Protein AF-A0A3D2QF83-F1 (afdb_monomer)

Foldseek 3Di:
DVVVVVVVLLVVLLVLLLVVQLVVLCVVPNPPDPSSVVCSVPVSVVRSVVLVVVLVVCVVCSSVSSCVSVVVVVVVVVCCVPVVVPPPDVPPDPVPPPVPCPPVNVVVVVVVVVVVVVVVVVCVVVVVD

Mean predicted aligned error: 13.77 Å

Solvent-accessible surface area (backbone atoms only — not comparable to full-atom values): 7248 Å² total; per-residue (Å²): 112,66,72,56,52,51,52,53,49,49,55,52,33,42,52,30,42,34,50,53,47,46,52,52,41,29,72,75,56,36,79,90,33,72,66,28,54,55,49,44,68,54,48,31,60,52,54,31,51,53,50,54,50,50,24,61,74,43,53,95,46,15,67,66,59,45,41,49,46,48,50,51,50,51,50,51,52,48,45,50,58,66,74,49,79,62,68,75,59,100,56,72,53,92,82,61,66,69,70,76,75,44,76,66,56,53,52,55,50,55,55,50,52,52,50,51,52,53,51,51,53,48,49,56,62,62,73,74,112

Sequence (129 aa):
MEAFLYLLFMVFVSFAVGTIVWVMVSKAFGRGTTNARIFNFVLIPICVLAMDFLIILSGRWGYLVGAVPLFLIAGYCLYYRFGHSGAYFDAPDPGDFKRAESKKSRRIREAREKRHQQHEYRKETEGQK

Secondary structure (DSSP, 8-state):
-HHHHHHHHHHHHHHHHHHHHHHHHHHHH-TT-HHHHHHHHHHHHHHHHHHHHHHHHTGGGHHHHHHHHHHHHHHHHHHHHHHSTT---S---TT-------HHHHHHHHHHHHHHHHHHHHHHHHTT-

pLDDT: mean 82.43, std 14.45, range [49.16, 97.19]

Structure (mmCIF, N/CA/C/O backbone):
data_AF-A0A3D2QF83-F1
#
_entry.id   AF-A0A3D2QF83-F1
#
loop_
_atom_site.group_PDB
_atom_site.id
_atom_site.type_symbol
_atom_site.label_atom_id
_atom_site.label_alt_id
_atom_site.label_comp_id
_atom_site.label_asym_id
_atom_site.label_entity_id
_atom_site.label_seq_id
_atom_site.pdbx_PDB_ins_code
_atom_site.Cartn_x
_atom_site.Cartn_y
_atom_site.Cartn_z
_atom_site.occupancy
_atom_site.B_iso_or_equiv
_atom_site.auth_seq_id
_atom_site.auth_comp_id
_atom_site.auth_asym_id
_atom_site.auth_atom_id
_atom_site.pdbx_PDB_model_num
ATOM 1 N N . MET A 1 1 ? 3.681 11.857 -26.083 1.00 80.06 1 MET A N 1
ATOM 2 C CA . MET A 1 1 ? 2.521 11.107 -25.543 1.00 80.06 1 MET A CA 1
ATOM 3 C C . MET A 1 1 ? 2.953 9.963 -24.629 1.00 80.06 1 MET A C 1
ATOM 5 O O . MET A 1 1 ? 2.376 9.826 -23.563 1.00 80.06 1 MET A O 1
ATOM 9 N N . GLU A 1 2 ? 3.987 9.194 -24.979 1.00 84.50 2 GLU A N 1
ATOM 10 C CA . GLU A 1 2 ? 4.451 8.038 -24.188 1.00 84.50 2 GLU A CA 1
ATOM 11 C C . GLU A 1 2 ? 4.871 8.371 -22.744 1.00 84.50 2 GLU A C 1
ATOM 13 O O . GLU A 1 2 ? 4.385 7.743 -21.810 1.00 84.50 2 GLU A O 1
ATOM 18 N N . ALA A 1 3 ? 5.667 9.425 -22.530 1.00 87.06 3 ALA A N 1
ATOM 19 C CA . ALA A 1 3 ? 6.063 9.851 -21.180 1.00 87.06 3 ALA A CA 1
ATOM 20 C C . ALA A 1 3 ? 4.867 10.244 -20.288 1.00 87.06 3 ALA A C 1
ATOM 22 O O . ALA A 1 3 ? 4.874 9.994 -19.085 1.00 87.06 3 ALA A O 1
ATOM 23 N N . PHE A 1 4 ? 3.817 10.821 -20.882 1.00 92.88 4 PHE A N 1
ATOM 24 C CA . PHE A 1 4 ? 2.587 11.156 -20.166 1.00 92.88 4 PHE A CA 1
ATOM 25 C C . PHE A 1 4 ? 1.831 9.895 -19.731 1.00 92.88 4 PHE A C 1
ATOM 27 O O . PHE A 1 4 ? 1.409 9.809 -18.582 1.00 92.88 4 PHE A O 1
ATOM 34 N N . LEU A 1 5 ? 1.703 8.900 -20.616 1.00 91.81 5 LEU A N 1
ATOM 35 C CA . LEU A 1 5 ? 1.063 7.622 -20.286 1.00 91.81 5 LEU A CA 1
ATOM 36 C C . LEU A 1 5 ? 1.851 6.843 -19.231 1.00 91.81 5 LEU A C 1
ATOM 38 O O . LEU A 1 5 ? 1.243 6.246 -18.351 1.00 91.81 5 LEU A O 1
ATOM 42 N N . TYR A 1 6 ? 3.183 6.889 -19.281 1.00 90.81 6 TYR A N 1
ATOM 43 C CA . TYR A 1 6 ? 4.033 6.278 -18.262 1.00 90.81 6 TYR A CA 1
ATOM 44 C C . TYR A 1 6 ? 3.849 6.937 -16.891 1.00 90.81 6 TYR A C 1
ATOM 46 O O . TYR A 1 6 ? 3.693 6.248 -15.886 1.00 90.81 6 TYR A O 1
ATOM 54 N N . LEU A 1 7 ? 3.801 8.271 -16.846 1.00 91.62 7 LEU A N 1
ATOM 55 C CA . LEU A 1 7 ? 3.546 9.006 -15.609 1.00 91.62 7 LEU A CA 1
ATOM 56 C C . LEU A 1 7 ? 2.140 8.721 -15.069 1.00 91.62 7 LEU A C 1
ATOM 58 O O . LEU A 1 7 ? 1.980 8.458 -13.880 1.00 91.62 7 LEU A O 1
ATOM 62 N N . LEU A 1 8 ? 1.130 8.714 -15.941 1.00 94.19 8 LEU A N 1
ATOM 63 C CA . LEU A 1 8 ? -0.240 8.363 -15.577 1.00 94.19 8 LEU A CA 1
ATOM 64 C C . LEU A 1 8 ? -0.319 6.938 -15.017 1.00 94.19 8 LEU A C 1
ATOM 66 O O . LEU A 1 8 ? -0.940 6.714 -13.980 1.00 94.19 8 LEU A O 1
ATOM 70 N N . PHE A 1 9 ? 0.338 5.986 -15.681 1.00 94.25 9 PHE A N 1
ATOM 71 C CA . PHE A 1 9 ? 0.444 4.607 -15.224 1.00 94.25 9 PHE A CA 1
ATOM 72 C C . PHE A 1 9 ? 1.057 4.542 -13.826 1.00 94.25 9 PHE A C 1
ATOM 74 O O . PHE A 1 9 ? 0.443 3.965 -12.934 1.00 94.25 9 PHE A O 1
ATOM 81 N N . MET A 1 10 ? 2.196 5.202 -13.605 1.00 94.38 10 MET A N 1
ATOM 82 C CA . MET A 1 10 ? 2.846 5.247 -12.295 1.00 94.38 10 MET A CA 1
ATOM 83 C C . MET A 1 10 ? 1.933 5.799 -11.203 1.00 94.38 10 MET A C 1
ATOM 85 O O . MET A 1 10 ? 1.823 5.184 -10.150 1.00 94.38 10 MET A O 1
ATOM 89 N N . VAL A 1 11 ? 1.188 6.878 -11.467 1.00 95.00 11 VAL A N 1
ATOM 90 C CA . VAL A 1 11 ? 0.218 7.423 -10.500 1.00 95.00 11 VAL A CA 1
ATOM 91 C C . VAL A 1 11 ? -0.833 6.379 -10.107 1.00 95.00 11 VAL A C 1
ATOM 93 O O . VAL A 1 11 ? -1.135 6.222 -8.921 1.00 95.00 11 VAL A O 1
ATOM 96 N N . PHE A 1 12 ? -1.368 5.627 -11.075 1.00 95.69 12 PHE A N 1
ATOM 97 C CA . PHE A 1 12 ? -2.308 4.543 -10.787 1.00 95.69 12 PHE A CA 1
ATOM 98 C C . PHE A 1 12 ? -1.662 3.408 -9.988 1.00 95.69 12 PHE A C 1
ATOM 100 O O . PHE A 1 12 ? -2.282 2.902 -9.051 1.00 95.69 12 PHE A O 1
ATOM 107 N N . VAL A 1 13 ? -0.426 3.025 -10.314 1.00 96.12 13 VAL A N 1
ATOM 108 C CA . VAL A 1 13 ? 0.318 2.003 -9.5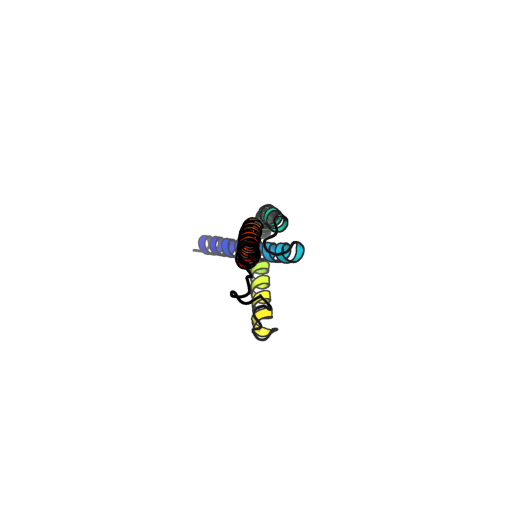66 1.00 96.12 13 VAL A CA 1
ATOM 109 C C . VAL A 1 13 ? 0.548 2.446 -8.120 1.00 96.12 13 VAL A C 1
ATOM 111 O O . VAL A 1 13 ? 0.231 1.686 -7.205 1.00 96.12 13 VAL A O 1
ATOM 114 N N . SER A 1 14 ? 1.030 3.668 -7.883 1.00 95.56 14 SER A N 1
ATOM 115 C CA . SER A 1 14 ? 1.278 4.185 -6.532 1.00 95.56 14 SER A CA 1
ATOM 116 C C . SER A 1 14 ? -0.010 4.226 -5.705 1.00 95.56 14 SER A C 1
ATOM 118 O O . SER A 1 14 ? -0.025 3.798 -4.548 1.00 95.56 14 SER A O 1
ATOM 120 N N . PHE A 1 15 ? -1.120 4.667 -6.308 1.00 95.31 15 PHE A N 1
ATOM 121 C CA . PHE A 1 15 ? -2.436 4.630 -5.668 1.00 95.31 15 PHE A CA 1
ATOM 122 C C . PHE A 1 15 ? -2.859 3.197 -5.313 1.00 95.31 15 PHE A C 1
ATOM 124 O O . PHE A 1 15 ? -3.373 2.945 -4.216 1.00 95.31 15 PHE A O 1
ATOM 131 N N . ALA A 1 16 ? -2.609 2.242 -6.210 1.00 96.12 16 ALA A N 1
ATOM 132 C CA . ALA A 1 16 ? -2.951 0.847 -5.990 1.00 96.12 16 ALA A CA 1
ATOM 133 C C . ALA A 1 16 ? -2.141 0.226 -4.844 1.00 96.12 16 ALA A C 1
ATOM 135 O O . ALA A 1 16 ? -2.707 -0.340 -3.907 1.00 96.12 16 ALA A O 1
ATOM 136 N N . VAL A 1 17 ? -0.820 0.396 -4.854 1.00 97.19 17 VAL A N 1
ATOM 137 C CA . VAL A 1 17 ? 0.057 -0.086 -3.779 1.00 97.19 17 VAL A CA 1
ATOM 138 C C . VAL A 1 17 ? -0.354 0.518 -2.436 1.00 97.19 17 VAL A C 1
ATOM 140 O O . VAL A 1 17 ? -0.531 -0.218 -1.465 1.00 97.19 17 VAL A O 1
ATOM 143 N N . GLY A 1 18 ? -0.600 1.831 -2.385 1.00 95.69 18 GLY A N 1
ATOM 144 C CA . GLY A 1 18 ? -1.060 2.498 -1.167 1.00 95.69 18 GLY A CA 1
ATOM 145 C C . GLY A 1 18 ? -2.383 1.935 -0.641 1.00 95.69 18 GLY A C 1
ATOM 146 O O . GLY A 1 18 ? -2.519 1.694 0.559 1.00 95.69 18 GLY A O 1
ATOM 147 N N . THR A 1 19 ? -3.332 1.642 -1.533 1.00 94.12 19 THR A N 1
ATOM 148 C CA . THR A 1 19 ? -4.619 1.031 -1.167 1.00 94.12 19 THR A CA 1
ATOM 149 C C . THR A 1 19 ? -4.440 -0.382 -0.612 1.00 94.12 19 THR A C 1
ATOM 151 O O . THR A 1 19 ? -5.037 -0.714 0.413 1.00 94.12 19 THR A O 1
ATOM 154 N N . ILE A 1 20 ? -3.596 -1.211 -1.235 1.00 94.75 20 ILE A N 1
ATOM 155 C CA . ILE A 1 20 ? -3.310 -2.579 -0.772 1.00 94.75 20 ILE A CA 1
ATOM 156 C C . ILE A 1 20 ? -2.702 -2.553 0.632 1.00 94.75 20 ILE A C 1
ATOM 158 O O . ILE A 1 20 ? -3.200 -3.237 1.529 1.00 94.75 20 ILE A O 1
ATOM 162 N N . VAL A 1 21 ? -1.671 -1.730 0.846 1.00 95.38 21 VAL A N 1
ATOM 163 C CA . VAL A 1 21 ? -1.018 -1.578 2.155 1.00 95.38 21 VAL A CA 1
ATOM 164 C C . VAL A 1 21 ? -2.022 -1.092 3.193 1.00 95.38 21 VAL A C 1
ATOM 166 O O . VAL A 1 21 ? -2.119 -1.676 4.272 1.00 95.38 21 VAL A O 1
ATOM 169 N N . TRP A 1 22 ? -2.835 -0.090 2.855 1.00 92.75 22 TRP A N 1
ATOM 170 C CA . TRP A 1 22 ? -3.865 0.416 3.754 1.00 92.75 22 TRP A CA 1
ATOM 171 C C . TRP A 1 22 ? -4.877 -0.660 4.154 1.00 92.75 22 TRP A C 1
ATOM 173 O O . TRP A 1 22 ? -5.218 -0.768 5.337 1.00 92.75 22 TRP A O 1
ATOM 183 N N . VAL A 1 23 ? -5.343 -1.484 3.208 1.00 90.94 23 VAL A N 1
ATOM 184 C CA . VAL A 1 23 ? -6.243 -2.610 3.498 1.00 90.94 23 VAL A CA 1
ATOM 185 C C . VAL A 1 23 ? -5.554 -3.628 4.406 1.00 90.94 23 VAL A C 1
ATOM 187 O O . VAL A 1 23 ? -6.153 -4.042 5.398 1.00 90.94 23 VAL A O 1
ATOM 190 N N . MET A 1 24 ? -4.304 -4.003 4.124 1.00 90.69 24 MET A N 1
ATOM 191 C CA . MET A 1 24 ? -3.544 -4.956 4.942 1.00 90.69 24 MET A CA 1
ATOM 192 C C . MET A 1 24 ? -3.351 -4.456 6.378 1.00 90.69 24 MET A C 1
ATOM 194 O O . MET A 1 24 ? -3.701 -5.158 7.327 1.00 90.69 24 MET A O 1
ATOM 198 N N . VAL A 1 25 ? -2.881 -3.218 6.549 1.00 92.38 25 VAL A N 1
ATOM 199 C CA . VAL A 1 25 ? -2.699 -2.588 7.866 1.00 92.38 25 VAL A CA 1
ATOM 200 C C . VAL A 1 25 ? -4.036 -2.474 8.600 1.00 92.38 25 VAL A C 1
ATOM 202 O O . VAL A 1 25 ? -4.113 -2.768 9.792 1.00 92.38 25 VAL A O 1
ATOM 205 N N . SER A 1 26 ? -5.110 -2.113 7.893 1.00 88.25 26 SER A N 1
ATOM 206 C CA . SER A 1 26 ? -6.456 -2.024 8.472 1.00 88.25 26 SER A CA 1
ATOM 207 C C . SER A 1 26 ? -6.990 -3.376 8.947 1.00 88.25 26 SER A C 1
ATOM 209 O O . SER A 1 26 ? -7.700 -3.418 9.950 1.00 88.25 26 SER A O 1
ATOM 211 N N . LYS A 1 27 ? -6.663 -4.477 8.255 1.00 86.38 27 LYS A N 1
ATOM 212 C CA . LYS A 1 27 ? -7.034 -5.836 8.683 1.00 86.38 27 LYS A CA 1
ATOM 213 C C . LYS A 1 27 ? -6.206 -6.311 9.879 1.00 86.38 27 LYS A C 1
ATOM 215 O O . LYS A 1 27 ? -6.749 -7.014 10.719 1.00 86.38 27 LYS A O 1
ATOM 220 N N . ALA A 1 28 ? -4.938 -5.910 9.976 1.00 86.81 28 ALA A N 1
ATOM 221 C CA . ALA A 1 28 ? -4.049 -6.318 11.065 1.00 86.81 28 ALA A CA 1
ATOM 222 C C . ALA A 1 28 ? -4.276 -5.537 12.374 1.00 86.81 28 ALA A C 1
ATOM 224 O O . ALA A 1 28 ? -4.316 -6.131 13.446 1.00 86.81 28 ALA A O 1
ATOM 225 N N . PHE A 1 29 ? -4.436 -4.211 12.303 1.00 87.25 29 PHE A N 1
ATOM 226 C CA . PHE A 1 29 ? -4.489 -3.327 13.481 1.00 87.25 29 PHE A CA 1
ATOM 227 C C . PHE A 1 29 ? -5.875 -2.719 13.755 1.00 87.25 29 PHE A C 1
ATOM 229 O O . PHE A 1 29 ? -6.029 -1.951 14.707 1.00 87.25 29 PHE A O 1
ATOM 236 N N . GLY A 1 30 ? -6.876 -3.029 12.928 1.00 77.25 30 GLY A N 1
ATOM 237 C CA . GLY A 1 30 ? -8.219 -2.454 13.004 1.00 77.25 30 GLY A CA 1
ATOM 238 C C . GLY A 1 30 ? -8.326 -1.073 12.348 1.00 77.25 30 GLY A C 1
ATOM 239 O O . GLY A 1 30 ? -7.397 -0.261 12.361 1.00 77.25 30 GLY A O 1
ATOM 240 N N . ARG A 1 31 ? -9.492 -0.780 11.761 1.00 78.94 31 ARG A N 1
ATOM 241 C CA . ARG A 1 31 ? -9.751 0.505 11.095 1.00 78.94 31 ARG A CA 1
ATOM 242 C C . ARG A 1 31 ? -9.807 1.652 12.105 1.00 78.94 31 ARG A C 1
ATOM 244 O O . ARG A 1 31 ? -10.529 1.586 13.091 1.00 78.94 31 ARG A O 1
ATOM 251 N N . GLY A 1 32 ? -9.071 2.728 11.823 1.00 76.88 32 GLY A N 1
ATOM 252 C CA . GLY A 1 32 ? -9.121 3.970 12.602 1.00 76.88 32 GLY A CA 1
ATOM 253 C C . GLY A 1 32 ? -8.325 3.966 13.912 1.00 76.88 32 GLY A C 1
ATOM 254 O O . GLY A 1 32 ? -8.364 4.963 14.632 1.00 76.88 32 GLY A O 1
ATOM 255 N N . THR A 1 33 ? -7.581 2.899 14.222 1.00 84.12 33 THR A N 1
ATOM 256 C CA . THR A 1 33 ? -6.713 2.866 15.407 1.00 84.12 33 THR A CA 1
ATOM 257 C C . THR A 1 33 ? -5.479 3.756 15.223 1.00 84.12 33 THR A C 1
ATOM 259 O O . THR A 1 33 ? -4.995 3.968 14.106 1.00 84.12 33 THR A O 1
ATOM 262 N N . THR A 1 34 ? -4.942 4.286 16.327 1.00 86.31 34 THR A N 1
ATOM 263 C CA . THR A 1 34 ? -3.718 5.109 16.311 1.00 86.31 34 THR A CA 1
ATOM 264 C C . THR A 1 34 ? -2.546 4.349 15.690 1.00 86.31 34 THR A C 1
ATOM 266 O O . THR A 1 34 ? -1.816 4.909 14.875 1.00 86.31 34 THR A O 1
ATOM 269 N N . ASN A 1 35 ? -2.425 3.053 15.992 1.00 86.56 35 ASN A N 1
ATOM 270 C CA . ASN A 1 35 ? -1.383 2.192 15.438 1.00 86.56 35 ASN A CA 1
ATOM 271 C C . ASN A 1 35 ? -1.527 2.062 13.918 1.00 86.56 35 ASN A C 1
ATOM 273 O O . ASN A 1 35 ? -0.557 2.296 13.204 1.00 86.56 35 ASN A O 1
ATOM 277 N N . ALA A 1 36 ? -2.734 1.790 13.404 1.00 88.31 36 ALA A N 1
ATOM 278 C CA . ALA A 1 36 ? -2.966 1.720 11.961 1.00 88.31 36 ALA A CA 1
ATOM 279 C C . ALA A 1 36 ? -2.603 3.034 11.252 1.00 88.31 36 ALA A C 1
ATOM 281 O O . ALA A 1 36 ? -2.074 3.008 10.144 1.00 88.31 36 ALA A O 1
ATOM 282 N N . ARG A 1 37 ? -2.842 4.194 11.878 1.00 88.75 37 ARG A N 1
ATOM 283 C CA . ARG A 1 37 ? -2.453 5.495 11.312 1.00 88.75 37 ARG A CA 1
ATOM 284 C C . ARG A 1 37 ? -0.933 5.658 11.234 1.00 88.75 37 ARG A C 1
ATOM 286 O O . ARG A 1 37 ? -0.439 6.078 10.193 1.00 88.75 37 ARG A O 1
ATOM 293 N N . ILE A 1 38 ? -0.211 5.303 12.298 1.00 91.69 38 ILE A N 1
ATOM 294 C CA . ILE A 1 38 ? 1.258 5.385 12.343 1.00 91.69 38 ILE A CA 1
ATOM 295 C C . ILE A 1 38 ? 1.875 4.428 11.320 1.00 91.69 38 ILE A C 1
ATOM 297 O O . ILE A 1 38 ? 2.715 4.838 10.524 1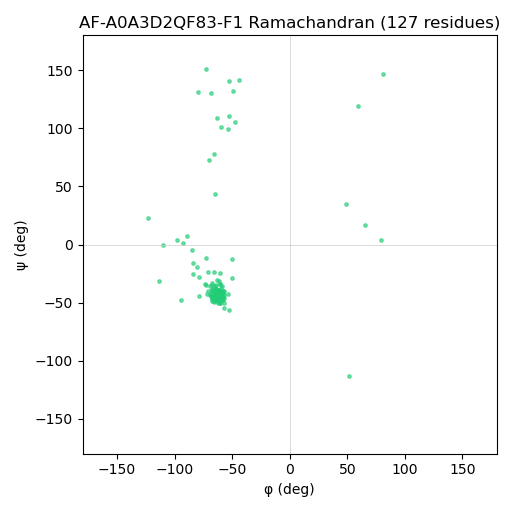.00 91.69 38 ILE A O 1
ATOM 301 N N . PHE A 1 39 ? 1.418 3.175 11.288 1.00 91.50 39 PHE A N 1
ATOM 302 C CA . PHE A 1 39 ? 1.914 2.193 10.330 1.00 91.50 39 PHE A CA 1
ATOM 303 C C . PHE A 1 39 ? 1.627 2.615 8.891 1.00 91.50 39 PHE A C 1
ATOM 305 O O . PHE A 1 39 ? 2.535 2.582 8.075 1.00 91.50 39 PHE A O 1
AT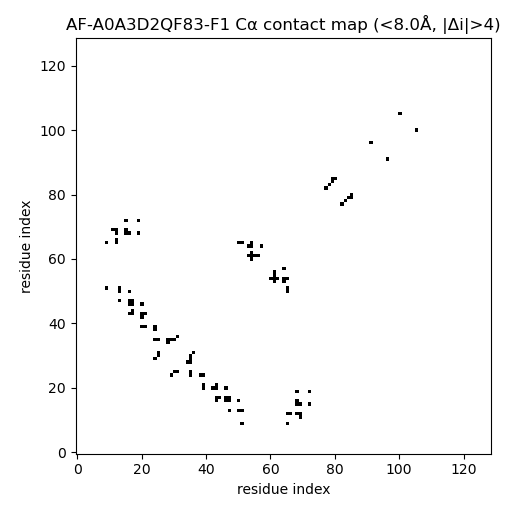OM 312 N N . ASN A 1 40 ? 0.420 3.090 8.575 1.00 92.06 40 ASN A N 1
ATOM 313 C CA . ASN A 1 40 ? 0.117 3.578 7.228 1.00 92.06 40 ASN A CA 1
ATOM 314 C C . ASN A 1 40 ? 0.993 4.767 6.820 1.00 92.06 40 ASN A C 1
ATOM 316 O O . ASN A 1 40 ? 1.448 4.817 5.682 1.00 92.06 40 ASN A O 1
ATOM 320 N N . PHE A 1 41 ? 1.267 5.695 7.739 1.00 92.50 41 PHE A N 1
ATOM 321 C CA . PHE A 1 41 ? 2.119 6.849 7.459 1.00 92.50 41 PHE A CA 1
ATOM 322 C C . PHE A 1 41 ? 3.545 6.449 7.052 1.00 92.50 41 PHE A C 1
ATOM 324 O O . PHE A 1 41 ? 4.144 7.113 6.214 1.00 92.50 41 PHE A O 1
ATOM 331 N N . VAL A 1 42 ? 4.072 5.354 7.609 1.00 94.69 42 VAL A N 1
ATOM 332 C CA . VAL A 1 42 ? 5.439 4.885 7.337 1.00 94.69 42 VAL A CA 1
ATOM 333 C C . VAL A 1 42 ? 5.484 3.838 6.219 1.00 94.69 42 VAL A C 1
ATOM 335 O O . VAL A 1 42 ? 6.293 3.951 5.304 1.00 94.69 42 VAL A O 1
ATOM 338 N N . LEU A 1 43 ? 4.618 2.823 6.251 1.00 94.75 43 LEU A N 1
ATOM 339 C CA . LEU A 1 43 ? 4.651 1.711 5.295 1.00 94.75 43 LEU A CA 1
ATOM 340 C C . LEU A 1 43 ? 4.218 2.116 3.891 1.00 94.75 43 LEU A C 1
ATOM 342 O O . LEU A 1 43 ? 4.827 1.652 2.935 1.00 94.75 43 LEU A O 1
ATOM 346 N N . ILE A 1 44 ? 3.191 2.960 3.747 1.00 95.25 44 ILE A N 1
ATOM 347 C CA . ILE A 1 44 ? 2.702 3.359 2.420 1.00 95.25 44 ILE A CA 1
ATOM 348 C C . ILE A 1 44 ? 3.823 3.993 1.582 1.00 95.25 44 ILE A C 1
ATOM 350 O O . ILE A 1 44 ? 4.075 3.473 0.495 1.00 95.25 44 ILE A O 1
ATOM 354 N N . PRO A 1 45 ? 4.540 5.042 2.040 1.00 95.94 45 PRO A N 1
ATOM 355 C CA . PRO A 1 45 ? 5.598 5.634 1.227 1.00 95.94 45 PRO A CA 1
ATOM 356 C C . PRO A 1 45 ? 6.747 4.655 0.960 1.00 95.94 45 PRO A C 1
ATOM 358 O O . PRO A 1 45 ? 7.248 4.618 -0.159 1.00 95.94 45 PRO A O 1
ATOM 361 N N . ILE A 1 46 ? 7.128 3.816 1.932 1.00 97.19 46 ILE A N 1
ATOM 362 C CA . ILE A 1 46 ? 8.191 2.814 1.739 1.00 97.19 46 ILE A CA 1
ATOM 363 C C . ILE A 1 46 ? 7.805 1.806 0.650 1.00 97.19 46 ILE A C 1
ATOM 365 O O . ILE A 1 46 ? 8.596 1.542 -0.253 1.00 97.19 46 ILE A O 1
ATOM 369 N N . CYS A 1 47 ? 6.593 1.252 0.709 1.00 97.06 47 CYS A N 1
ATOM 370 C CA . CYS A 1 47 ? 6.123 0.266 -0.260 1.00 97.06 47 CYS A CA 1
ATOM 371 C C . CYS A 1 47 ? 5.925 0.866 -1.656 1.00 97.06 47 CYS A C 1
ATOM 373 O O . CYS A 1 47 ? 6.246 0.204 -2.641 1.00 97.06 47 CYS A O 1
ATOM 375 N N . VAL A 1 48 ? 5.424 2.102 -1.749 1.00 96.56 48 VAL A N 1
ATOM 376 C CA . VAL A 1 48 ? 5.282 2.813 -3.029 1.00 96.56 48 VAL A CA 1
ATOM 377 C C . VAL A 1 48 ? 6.653 3.031 -3.662 1.00 96.56 48 VAL A C 1
ATOM 379 O O . VAL A 1 48 ? 6.861 2.606 -4.792 1.00 96.56 48 VAL A O 1
ATOM 382 N N . LEU A 1 49 ? 7.618 3.573 -2.912 1.00 96.06 49 LEU A N 1
ATOM 383 C CA . LEU A 1 49 ? 8.977 3.773 -3.418 1.00 96.06 49 LEU A CA 1
ATOM 384 C C . LEU A 1 49 ? 9.617 2.453 -3.855 1.00 96.06 49 LEU A C 1
ATOM 386 O O . LEU A 1 49 ? 10.190 2.384 -4.937 1.00 96.06 49 LEU A O 1
ATOM 390 N N . ALA A 1 50 ? 9.498 1.394 -3.051 1.00 96.00 50 ALA A N 1
ATOM 391 C CA . ALA A 1 50 ? 10.033 0.081 -3.403 1.00 96.00 50 ALA A CA 1
ATOM 392 C C . ALA A 1 50 ? 9.444 -0.452 -4.721 1.00 96.00 50 ALA A C 1
ATOM 394 O O . ALA A 1 50 ? 10.181 -1.003 -5.539 1.00 96.00 50 ALA A O 1
ATOM 395 N N . MET A 1 51 ? 8.141 -0.259 -4.947 1.00 96.31 51 MET A N 1
ATOM 396 C CA . MET A 1 51 ? 7.489 -0.647 -6.197 1.00 96.31 51 MET A CA 1
ATOM 397 C C . MET A 1 51 ? 7.971 0.200 -7.377 1.00 96.31 51 MET A C 1
ATOM 399 O O . MET A 1 51 ? 8.300 -0.349 -8.427 1.00 96.31 51 MET A O 1
ATOM 403 N N . ASP A 1 52 ? 8.055 1.518 -7.207 1.00 94.06 52 ASP A N 1
ATOM 404 C CA . ASP A 1 52 ? 8.499 2.432 -8.259 1.00 94.06 52 ASP A CA 1
ATOM 405 C C . ASP A 1 52 ? 9.942 2.112 -8.683 1.00 94.06 52 ASP A C 1
ATOM 407 O O . ASP A 1 52 ? 10.231 1.986 -9.876 1.00 94.06 52 ASP A O 1
ATOM 411 N N . PHE A 1 53 ? 10.834 1.873 -7.713 1.00 95.50 53 PHE A N 1
ATOM 412 C CA . PHE A 1 53 ? 12.189 1.387 -7.979 1.00 95.50 53 PHE A CA 1
ATOM 413 C C . PHE A 1 53 ? 12.164 0.056 -8.731 1.00 95.50 53 PHE A C 1
ATOM 415 O O . PHE A 1 53 ? 12.846 -0.076 -9.745 1.00 95.50 53 PHE A O 1
ATOM 422 N N . LEU A 1 54 ? 11.360 -0.916 -8.292 1.00 95.69 54 LEU A N 1
ATOM 423 C CA . LEU A 1 54 ? 11.261 -2.217 -8.955 1.00 95.69 54 LEU A CA 1
ATOM 424 C C . LEU A 1 54 ? 10.829 -2.084 -10.423 1.00 95.69 54 LEU A C 1
ATOM 426 O O . LEU A 1 54 ? 11.386 -2.758 -11.291 1.00 95.69 54 LEU A O 1
ATOM 430 N N . ILE A 1 55 ? 9.877 -1.201 -10.724 1.00 94.38 55 ILE A N 1
ATOM 431 C CA . ILE A 1 55 ? 9.408 -0.953 -12.092 1.00 94.38 55 ILE A CA 1
ATOM 432 C C . ILE A 1 55 ? 10.514 -0.330 -12.946 1.00 94.38 55 ILE A C 1
ATOM 434 O O . ILE A 1 55 ? 10.729 -0.778 -14.073 1.00 94.38 55 ILE A O 1
ATOM 438 N N . ILE A 1 56 ? 11.249 0.647 -12.406 1.00 91.88 56 ILE A N 1
ATOM 439 C CA . ILE A 1 56 ? 12.383 1.278 -13.096 1.00 91.88 56 ILE A CA 1
ATOM 440 C C . ILE A 1 56 ? 13.483 0.243 -13.377 1.00 91.88 56 ILE A C 1
ATOM 442 O O . ILE A 1 56 ? 13.962 0.152 -14.508 1.00 91.88 56 ILE A O 1
ATOM 446 N N . LEU A 1 57 ? 13.840 -0.585 -12.387 1.00 94.62 57 LEU A N 1
ATOM 447 C CA . LEU A 1 57 ? 14.836 -1.654 -12.541 1.00 94.62 57 LEU A CA 1
ATOM 448 C C . LEU A 1 57 ? 14.406 -2.718 -13.561 1.00 94.62 57 LEU A C 1
ATOM 450 O O . LEU A 1 57 ? 15.249 -3.313 -14.229 1.00 94.62 57 LEU A O 1
ATOM 454 N N . SER A 1 58 ? 13.102 -2.950 -13.704 1.00 91.56 58 SER A N 1
ATOM 455 C CA . SER A 1 58 ? 12.557 -3.952 -14.626 1.00 91.56 58 SER A CA 1
ATOM 456 C C . SER A 1 58 ? 12.667 -3.545 -16.101 1.00 91.56 58 SER A C 1
ATOM 458 O O . SER A 1 58 ? 12.453 -4.383 -16.985 1.00 91.56 58 SER A O 1
ATOM 460 N N . GLY A 1 59 ? 12.997 -2.280 -16.393 1.00 90.19 59 GLY A N 1
ATOM 461 C CA . GLY A 1 59 ? 13.213 -1.767 -17.744 1.00 90.19 59 GLY A CA 1
ATOM 462 C C . GLY A 1 59 ? 12.048 -2.102 -18.677 1.00 90.19 59 GLY A C 1
ATOM 463 O O . GLY A 1 59 ? 10.921 -1.654 -18.478 1.00 90.19 59 GLY A O 1
ATOM 464 N N . ARG A 1 60 ? 12.298 -2.957 -19.678 1.00 88.88 60 ARG A N 1
ATOM 465 C CA . ARG A 1 60 ? 11.284 -3.372 -20.666 1.00 88.88 60 ARG A CA 1
ATOM 466 C C . ARG A 1 60 ? 10.073 -4.094 -20.056 1.00 88.88 60 ARG A C 1
ATOM 468 O O . ARG A 1 60 ? 8.996 -4.055 -20.642 1.00 88.88 60 ARG A O 1
ATOM 475 N N . TRP A 1 61 ? 10.224 -4.722 -18.891 1.00 91.75 61 TRP A N 1
ATOM 476 C CA . TRP A 1 61 ? 9.136 -5.415 -18.190 1.00 91.75 61 TRP A CA 1
ATOM 477 C C . TRP A 1 61 ? 8.412 -4.534 -17.166 1.00 91.75 61 TRP A C 1
ATOM 479 O O . TRP A 1 61 ? 7.479 -5.005 -16.517 1.00 91.75 61 TRP A O 1
ATOM 489 N N . GLY A 1 62 ? 8.796 -3.260 -17.031 1.00 90.62 62 GLY A N 1
ATOM 490 C CA . GLY A 1 62 ? 8.260 -2.357 -16.013 1.00 90.62 62 GLY A CA 1
ATOM 491 C C . GLY A 1 62 ? 6.733 -2.260 -16.016 1.00 90.62 62 GLY A C 1
ATOM 492 O O . GLY A 1 62 ? 6.115 -2.350 -14.959 1.00 90.62 62 GLY A O 1
ATOM 493 N N . TYR A 1 63 ? 6.103 -2.183 -17.192 1.00 92.31 63 TYR A N 1
ATOM 494 C CA . TYR A 1 63 ? 4.639 -2.155 -17.297 1.00 92.31 63 TYR A CA 1
ATOM 495 C C . TYR A 1 63 ? 3.973 -3.443 -16.803 1.00 92.31 63 TYR A C 1
ATOM 497 O O . TYR A 1 63 ? 2.934 -3.380 -16.152 1.00 92.31 63 TYR A O 1
ATOM 505 N N . LEU A 1 64 ? 4.569 -4.608 -17.076 1.00 93.88 64 LEU A N 1
ATOM 506 C CA . LEU A 1 64 ? 4.042 -5.892 -16.609 1.00 93.88 64 LEU A CA 1
ATOM 507 C C . LEU A 1 64 ? 4.112 -5.971 -15.079 1.00 93.88 64 LEU A C 1
ATOM 509 O O . LEU A 1 64 ? 3.147 -6.361 -14.428 1.00 93.88 64 LEU A O 1
ATOM 513 N N . VAL A 1 65 ? 5.242 -5.544 -14.513 1.00 94.00 65 VAL A N 1
ATOM 514 C CA . VAL A 1 65 ? 5.472 -5.519 -13.065 1.00 94.00 65 VAL A CA 1
ATOM 515 C C . VAL A 1 65 ? 4.530 -4.524 -12.385 1.00 94.00 65 VAL A C 1
ATOM 517 O O . VAL A 1 65 ? 3.836 -4.885 -11.438 1.00 94.00 65 VAL A O 1
ATOM 520 N N . GLY A 1 66 ? 4.420 -3.300 -12.903 1.00 93.19 66 GLY A N 1
ATOM 521 C CA . GLY A 1 66 ? 3.515 -2.281 -12.368 1.00 93.19 66 GLY A CA 1
ATOM 522 C C . GLY A 1 66 ? 2.031 -2.630 -12.513 1.00 93.19 66 GLY A C 1
ATOM 523 O O . GLY A 1 66 ? 1.213 -2.170 -11.721 1.00 93.19 66 GLY A O 1
ATOM 524 N N . ALA A 1 67 ? 1.661 -3.490 -13.465 1.00 94.88 67 ALA A N 1
ATOM 525 C CA . ALA A 1 67 ? 0.280 -3.934 -13.616 1.00 94.88 67 ALA A CA 1
ATOM 526 C C . ALA A 1 67 ? -0.172 -4.877 -12.488 1.00 94.88 67 ALA A C 1
ATOM 528 O O . ALA A 1 67 ? -1.367 -4.953 -12.206 1.00 94.88 67 ALA A O 1
ATOM 529 N N . VAL A 1 68 ? 0.752 -5.564 -11.806 1.00 95.81 68 VAL A N 1
ATOM 530 C CA . VAL A 1 68 ? 0.437 -6.514 -10.723 1.00 95.81 68 VAL A CA 1
ATOM 531 C C . VAL A 1 68 ? -0.458 -5.900 -9.634 1.00 95.81 68 VAL A C 1
ATOM 533 O O . VAL A 1 68 ? -1.543 -6.441 -9.406 1.00 95.81 68 VAL A O 1
ATOM 536 N N . PRO A 1 69 ? -0.103 -4.779 -8.973 1.00 95.56 69 PRO A N 1
ATOM 537 C CA . PRO A 1 69 ? -0.967 -4.176 -7.954 1.00 95.56 69 PRO A CA 1
ATOM 538 C C . PRO A 1 69 ? -2.326 -3.718 -8.504 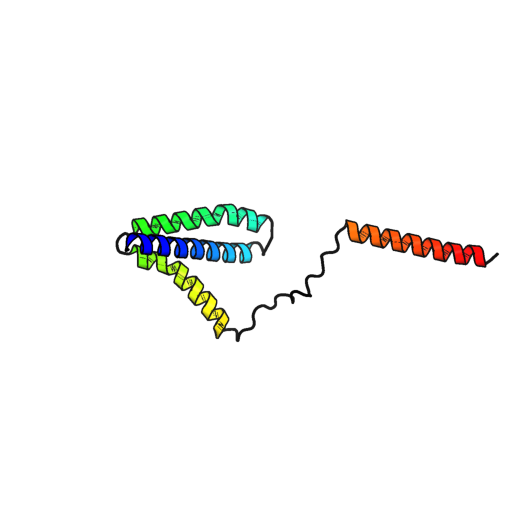1.00 95.56 69 PRO A C 1
ATOM 540 O O . PRO A 1 69 ? -3.328 -3.802 -7.793 1.00 95.56 69 PRO A O 1
ATOM 543 N N . LEU A 1 70 ? -2.398 -3.299 -9.771 1.00 96.19 70 LEU A N 1
ATOM 544 C CA . LEU A 1 70 ? -3.664 -2.928 -10.412 1.00 96.19 70 LEU A CA 1
ATOM 545 C C . LEU A 1 70 ? -4.581 -4.143 -10.578 1.00 96.19 70 LEU A C 1
ATOM 547 O O . LEU A 1 70 ? -5.756 -4.084 -10.210 1.00 96.19 70 LEU A O 1
ATOM 551 N N . PHE A 1 71 ? -4.042 -5.262 -11.065 1.00 95.44 71 PHE A N 1
ATOM 552 C CA . PHE A 1 71 ? -4.789 -6.512 -11.192 1.00 95.44 71 PHE A CA 1
ATOM 553 C C . PHE A 1 71 ? -5.213 -7.076 -9.840 1.00 95.44 71 PHE A C 1
ATOM 555 O O . PHE A 1 71 ? -6.320 -7.598 -9.733 1.00 95.44 71 PHE A O 1
ATOM 562 N N . LEU A 1 72 ? -4.390 -6.935 -8.798 1.00 93.94 72 LEU A N 1
ATOM 563 C CA . LEU A 1 72 ? -4.764 -7.354 -7.448 1.00 93.94 72 LEU A CA 1
ATOM 564 C C . LEU A 1 72 ? -5.983 -6.582 -6.934 1.00 93.94 72 LEU A C 1
ATOM 566 O O . LEU A 1 72 ? -6.907 -7.199 -6.410 1.00 93.94 72 LEU A O 1
ATOM 570 N N . ILE A 1 73 ? -6.033 -5.260 -7.123 1.00 92.44 73 ILE A N 1
ATOM 571 C CA . ILE A 1 73 ? -7.207 -4.464 -6.735 1.00 92.44 73 ILE A CA 1
ATOM 572 C C . ILE A 1 73 ? -8.414 -4.805 -7.596 1.00 92.44 73 ILE A C 1
ATOM 574 O O . ILE A 1 73 ? -9.496 -5.015 -7.056 1.00 92.44 73 ILE A O 1
ATOM 578 N N . ALA A 1 74 ? -8.248 -4.879 -8.916 1.00 91.25 74 ALA A N 1
ATOM 579 C CA . ALA A 1 74 ? -9.344 -5.216 -9.815 1.0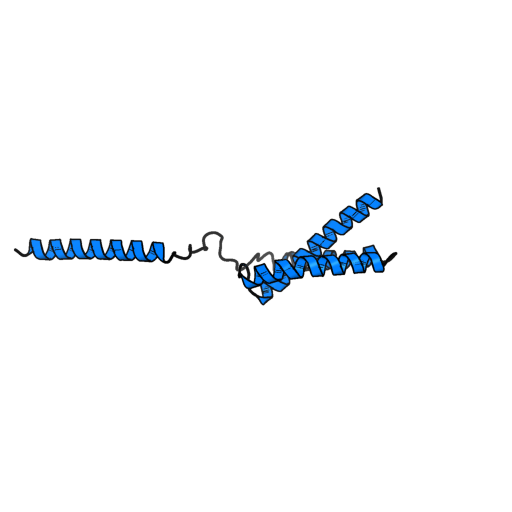0 91.25 74 ALA A CA 1
ATOM 580 C C . ALA A 1 74 ? -9.927 -6.597 -9.476 1.00 91.25 74 ALA A C 1
ATOM 582 O O . ALA A 1 74 ? -11.136 -6.729 -9.309 1.00 91.25 74 ALA A O 1
ATOM 583 N N . GLY A 1 75 ? -9.070 -7.600 -9.285 1.00 90.88 75 GLY A N 1
ATOM 584 C CA . GLY A 1 75 ? -9.452 -8.945 -8.866 1.00 90.88 75 GLY A CA 1
ATOM 585 C C . GLY A 1 75 ? -10.127 -8.958 -7.498 1.00 90.88 75 GLY A C 1
ATOM 586 O O . GLY A 1 75 ? -11.162 -9.598 -7.339 1.00 90.88 75 GLY A O 1
ATOM 587 N N . TYR A 1 76 ? -9.611 -8.192 -6.534 1.00 86.69 76 TYR A N 1
ATOM 588 C CA . TYR A 1 76 ? -10.242 -8.030 -5.225 1.00 86.69 76 TYR A CA 1
ATOM 589 C C . TYR A 1 76 ? -11.647 -7.420 -5.353 1.00 86.69 76 TYR A C 1
ATOM 591 O O . TYR A 1 76 ? -12.611 -7.972 -4.829 1.00 86.69 76 TYR A O 1
ATOM 599 N N . CYS A 1 77 ? -11.810 -6.333 -6.109 1.00 85.12 77 CYS A N 1
ATOM 600 C CA . CYS A 1 77 ? -13.111 -5.708 -6.349 1.00 85.12 77 CYS A CA 1
ATOM 601 C C . CYS A 1 77 ? -14.091 -6.653 -7.055 1.00 85.12 77 CYS A C 1
ATOM 603 O O . CYS A 1 77 ? -15.248 -6.748 -6.650 1.00 85.12 77 CYS A O 1
ATOM 605 N N . LEU A 1 78 ? -13.637 -7.376 -8.080 1.00 87.12 78 LEU A N 1
ATOM 606 C CA . LEU A 1 78 ? -14.455 -8.347 -8.809 1.00 87.12 78 LEU A CA 1
ATOM 607 C C . LEU A 1 78 ? -14.867 -9.523 -7.920 1.00 87.12 78 LEU A C 1
ATOM 609 O O . LEU A 1 78 ? -16.029 -9.928 -7.951 1.00 87.12 78 LEU A O 1
ATOM 613 N N . TYR A 1 79 ? -13.956 -10.025 -7.086 1.00 84.38 79 TYR A N 1
ATOM 614 C CA . TYR A 1 79 ? -14.24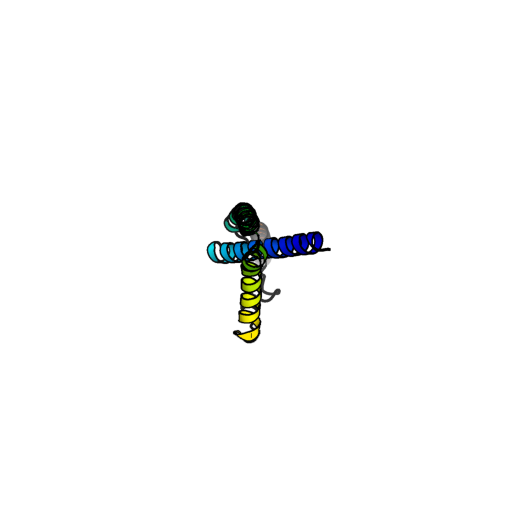1 -11.088 -6.125 1.00 84.38 79 TYR A CA 1
ATOM 615 C C . TYR A 1 79 ? -15.382 -10.702 -5.177 1.00 84.38 79 TYR A C 1
ATOM 617 O O . TYR A 1 79 ? -16.317 -11.478 -4.995 1.00 84.38 79 TYR A O 1
ATOM 625 N N . TYR A 1 80 ? -15.372 -9.486 -4.629 1.00 74.75 80 TYR A N 1
ATOM 626 C CA 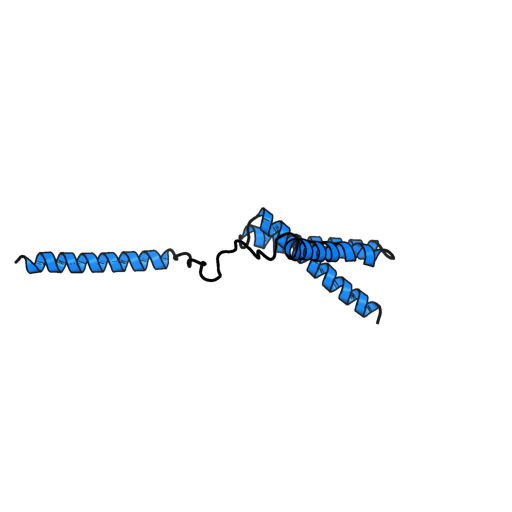. TYR A 1 80 ? -16.473 -9.016 -3.780 1.00 74.75 80 TYR A CA 1
ATOM 627 C C . TYR A 1 80 ? -17.743 -8.694 -4.574 1.00 74.75 80 TYR A C 1
ATOM 629 O O . TYR A 1 80 ? -18.850 -8.940 -4.097 1.00 74.75 80 TYR A O 1
ATOM 637 N N . ARG A 1 81 ? -17.608 -8.185 -5.803 1.00 78.12 81 ARG A N 1
ATOM 638 C CA . ARG A 1 81 ? -18.750 -7.821 -6.650 1.00 78.12 81 ARG A CA 1
ATOM 639 C C . ARG A 1 81 ? -19.549 -9.028 -7.144 1.00 78.12 81 ARG A C 1
ATOM 641 O O . ARG A 1 81 ? -20.768 -8.905 -7.279 1.00 78.12 81 ARG A O 1
ATOM 648 N N . PHE A 1 82 ? -18.882 -10.143 -7.435 1.00 77.50 82 PHE A N 1
ATOM 649 C CA . PHE A 1 82 ? -19.494 -11.338 -8.028 1.00 77.50 82 PHE A CA 1
ATOM 650 C C . PHE A 1 82 ? -19.509 -12.555 -7.097 1.00 77.50 82 PHE A C 1
ATOM 652 O O . PHE A 1 82 ? -20.445 -13.341 -7.163 1.00 77.50 82 PHE A O 1
ATOM 659 N N . GLY A 1 83 ? -18.527 -12.708 -6.207 1.00 65.50 83 GLY A N 1
ATOM 660 C CA . GLY A 1 83 ? -18.427 -13.859 -5.302 1.00 65.50 83 GLY A CA 1
ATOM 661 C C . GLY A 1 83 ? -19.247 -13.746 -4.012 1.00 65.50 83 GLY A C 1
ATOM 662 O O . GLY A 1 83 ? -19.442 -14.752 -3.346 1.00 65.50 83 GLY A O 1
ATOM 663 N N . HIS A 1 84 ? -19.719 -12.549 -3.644 1.00 59.59 84 HIS A N 1
ATOM 664 C CA . HIS A 1 84 ? -20.476 -12.298 -2.402 1.00 59.59 84 HIS A CA 1
ATOM 665 C C . HIS A 1 84 ? -21.862 -11.668 -2.647 1.00 59.59 84 HIS A C 1
ATOM 667 O O . HIS A 1 84 ? -22.412 -11.011 -1.766 1.00 59.59 84 HIS A O 1
ATOM 673 N N . SER A 1 85 ? -22.435 -11.836 -3.846 1.00 54.66 85 SER A N 1
ATOM 674 C CA . SER A 1 85 ? -23.810 -11.409 -4.177 1.00 54.66 85 SER A CA 1
ATOM 675 C C . SER A 1 85 ? -24.162 -9.966 -3.781 1.00 54.66 85 SER A C 1
ATOM 677 O O . SER A 1 85 ? -25.287 -9.689 -3.380 1.00 54.66 85 SER A O 1
ATOM 679 N N . GLY A 1 86 ? -23.210 -9.029 -3.855 1.00 53.44 86 GLY A N 1
ATOM 680 C CA . GLY A 1 86 ? -23.477 -7.630 -3.510 1.00 53.44 86 GLY A CA 1
ATOM 681 C C . GLY A 1 86 ? -23.824 -7.380 -2.038 1.00 53.44 86 GLY A C 1
ATOM 682 O O . GLY A 1 86 ? -24.320 -6.297 -1.735 1.00 53.44 86 GLY A O 1
ATOM 683 N N . ALA A 1 87 ? -23.535 -8.319 -1.127 1.00 53.25 87 ALA A N 1
ATOM 684 C CA . ALA A 1 87 ? -23.557 -8.082 0.314 1.00 53.25 87 ALA A CA 1
ATOM 685 C C . ALA A 1 87 ? -22.379 -7.164 0.678 1.00 53.25 87 ALA A C 1
ATOM 687 O O . ALA A 1 87 ? -21.340 -7.583 1.196 1.00 53.25 87 ALA A O 1
ATOM 688 N N . TYR A 1 88 ? -22.511 -5.892 0.301 1.00 52.94 88 TYR A N 1
ATOM 689 C CA . TYR A 1 88 ? -21.670 -4.813 0.772 1.00 52.94 88 TYR A CA 1
ATOM 690 C C . TYR A 1 88 ? -21.828 -4.775 2.271 1.00 52.94 88 TYR A C 1
ATOM 692 O O . TYR A 1 88 ? -22.793 -4.210 2.756 1.00 52.94 88 TYR A O 1
ATOM 700 N N . PHE A 1 89 ? -20.843 -5.342 2.954 1.00 50.69 89 PHE A N 1
ATOM 701 C CA . PHE A 1 89 ? -20.602 -5.103 4.354 1.00 50.69 89 PHE A CA 1
ATOM 702 C C . PHE A 1 89 ? -21.777 -5.480 5.275 1.00 50.69 89 PHE A C 1
ATOM 704 O O . PHE A 1 89 ? -22.798 -4.811 5.359 1.00 50.69 89 PHE A O 1
ATOM 711 N N . ASP A 1 90 ? -21.500 -6.409 6.177 1.00 54.84 90 ASP A N 1
ATOM 712 C CA . ASP A 1 90 ? -22.039 -6.363 7.541 1.00 54.84 90 ASP A CA 1
ATOM 713 C C . ASP A 1 90 ? -21.464 -5.122 8.285 1.00 54.84 90 ASP A C 1
ATOM 715 O O . ASP A 1 90 ? -20.905 -5.198 9.379 1.00 54.84 90 ASP A O 1
ATOM 719 N N . ALA A 1 91 ? -21.428 -3.966 7.608 1.00 54.41 91 ALA A N 1
ATOM 720 C CA . ALA A 1 91 ? -21.095 -2.685 8.192 1.00 54.41 91 ALA A CA 1
ATOM 721 C C . ALA A 1 91 ? -22.376 -2.245 8.875 1.00 54.41 91 ALA A C 1
ATOM 723 O O . ALA A 1 91 ? -23.429 -2.269 8.232 1.00 54.41 91 ALA A O 1
ATOM 724 N N . PRO A 1 92 ? -22.284 -1.816 10.139 1.00 53.66 92 PRO A N 1
ATOM 725 C CA . PRO A 1 92 ? -23.402 -1.165 10.785 1.00 53.66 92 PRO A CA 1
ATOM 726 C C . PRO A 1 92 ? -23.925 -0.079 9.846 1.00 53.66 92 PRO A C 1
ATOM 728 O O . PRO A 1 92 ? -23.125 0.679 9.280 1.00 53.66 92 PRO A O 1
ATOM 731 N N . ASP A 1 93 ? -25.242 -0.055 9.651 1.00 53.66 93 ASP A N 1
ATOM 732 C CA . ASP A 1 93 ? -25.938 0.972 8.883 1.00 53.66 93 ASP A CA 1
ATOM 733 C C . ASP A 1 93 ? -25.366 2.350 9.288 1.00 53.66 93 ASP A C 1
ATOM 735 O O . ASP A 1 93 ? -25.039 2.546 10.462 1.00 53.66 93 ASP A O 1
ATOM 739 N N . PRO A 1 94 ? -25.178 3.334 8.394 1.00 55.75 94 PRO A N 1
ATOM 740 C CA . PRO A 1 94 ? -24.814 4.692 8.802 1.00 55.75 94 PRO A CA 1
ATOM 741 C C . PRO A 1 94 ? -25.709 5.301 9.911 1.00 55.75 94 PRO A C 1
ATOM 743 O O . PRO A 1 94 ? -25.320 6.307 10.505 1.00 55.75 94 PRO A O 1
ATOM 746 N N . GLY A 1 95 ? -26.860 4.697 10.243 1.00 56.09 95 GLY A N 1
ATOM 747 C CA . GLY A 1 95 ? -27.642 4.974 11.460 1.00 56.09 95 GLY A CA 1
ATOM 748 C C . GLY A 1 95 ? -27.173 4.293 12.766 1.00 56.09 95 GLY A C 1
ATOM 749 O O . GLY A 1 95 ? -27.495 4.777 13.850 1.00 56.09 95 GLY A O 1
ATOM 750 N N . ASP A 1 96 ? -26.380 3.223 12.698 1.00 52.31 96 ASP A N 1
ATOM 751 C CA . ASP A 1 96 ? -25.866 2.421 13.822 1.00 52.31 96 ASP A CA 1
ATOM 752 C C . ASP A 1 96 ? -24.526 2.911 14.388 1.00 52.31 96 ASP A C 1
ATOM 754 O O . ASP A 1 96 ? -23.957 2.304 15.305 1.00 52.31 96 ASP A O 1
ATOM 758 N N . PHE A 1 97 ? -24.033 4.069 13.937 1.00 53.19 97 PHE A N 1
ATOM 759 C CA . PHE A 1 97 ? -23.083 4.837 14.735 1.00 53.19 97 PHE A CA 1
ATOM 760 C C . PHE A 1 97 ? -23.800 5.322 15.998 1.00 53.19 97 PHE A C 1
ATOM 762 O O . PHE A 1 97 ? -24.159 6.494 16.124 1.00 53.19 97 PHE A O 1
ATOM 769 N N . LYS A 1 98 ? -23.981 4.433 16.984 1.00 55.09 98 LYS A N 1
ATOM 770 C CA . LYS A 1 98 ? -24.225 4.830 18.367 1.00 55.09 98 LYS A CA 1
ATOM 771 C C . LYS A 1 98 ? -23.081 5.757 18.722 1.00 55.09 98 LYS A C 1
ATOM 773 O O . LYS A 1 98 ? -21.963 5.311 18.974 1.00 55.09 98 LYS A O 1
ATOM 778 N N . ARG A 1 99 ? -23.355 7.062 18.666 1.00 54.25 99 ARG A N 1
ATOM 779 C CA . ARG A 1 99 ? -22.439 8.129 19.047 1.00 54.25 99 ARG A CA 1
ATOM 780 C C . ARG A 1 99 ? -21.877 7.723 20.396 1.00 54.25 99 ARG A C 1
ATOM 782 O O . ARG A 1 99 ? -22.619 7.745 21.374 1.00 54.25 99 ARG A O 1
ATOM 789 N N . ALA A 1 100 ? -20.618 7.281 20.424 1.00 59.47 100 ALA A N 1
ATOM 790 C CA . ALA A 1 100 ? -19.995 6.809 21.648 1.00 59.47 100 ALA A CA 1
ATOM 791 C C . ALA A 1 100 ? -20.176 7.917 22.686 1.00 59.47 100 ALA A C 1
ATOM 793 O O . ALA A 1 100 ? -19.671 9.030 22.501 1.00 59.47 100 ALA A O 1
ATOM 794 N N . GLU A 1 101 ? -21.015 7.664 23.694 1.00 56.69 101 GLU A N 1
ATOM 795 C CA . GLU A 1 101 ? -21.453 8.710 24.604 1.00 56.69 101 GLU A CA 1
ATOM 796 C C . GLU A 1 101 ? -20.210 9.210 25.336 1.00 56.69 101 GLU A C 1
ATOM 798 O O . GLU A 1 101 ? -19.587 8.497 26.126 1.00 56.69 101 GLU A O 1
ATOM 803 N N . SER A 1 102 ? -19.785 10.428 24.996 1.00 68.31 102 SER A N 1
ATOM 804 C CA . SER A 1 102 ? -18.594 11.031 25.580 1.00 68.31 102 SER A CA 1
ATOM 805 C C . SER A 1 102 ? -18.709 10.989 27.102 1.00 68.31 102 SER A C 1
ATOM 807 O O . SER A 1 102 ? -19.775 11.273 27.654 1.00 68.31 102 SER A O 1
ATOM 809 N N . LYS A 1 103 ? -17.599 10.719 27.805 1.00 72.50 103 LYS A N 1
ATOM 810 C CA . LYS A 1 103 ? -17.543 10.772 29.279 1.00 72.50 103 LYS A CA 1
ATOM 811 C C . LYS A 1 103 ? -18.117 12.089 29.830 1.00 72.50 103 LYS A C 1
ATOM 813 O O . LYS A 1 103 ? -18.664 12.105 30.928 1.00 72.50 103 LYS A O 1
ATOM 818 N N . LYS A 1 104 ? -18.025 13.180 29.055 1.00 74.44 104 LYS A N 1
ATOM 819 C CA . LYS A 1 104 ? -18.634 14.480 29.366 1.00 74.44 104 LYS A CA 1
ATOM 820 C C . LYS A 1 104 ? -20.164 14.449 29.265 1.00 74.44 104 LYS A C 1
ATOM 822 O O . LYS A 1 104 ? -20.825 14.960 30.160 1.00 74.44 104 LYS A O 1
ATOM 827 N N . SER A 1 105 ? -20.714 13.827 28.221 1.00 74.25 105 SER A N 1
ATOM 828 C CA . SER A 1 105 ? -22.166 13.669 28.033 1.00 74.25 105 SER A CA 1
ATOM 829 C C . SER A 1 105 ? -22.783 12.840 29.159 1.00 74.25 105 SER A C 1
ATOM 831 O O . SER A 1 105 ? -23.754 13.274 29.776 1.00 74.25 105 SER A O 1
ATOM 833 N N . ARG A 1 106 ? -22.140 11.720 29.518 1.00 77.38 106 ARG A N 1
ATOM 834 C CA . ARG A 1 106 ? -22.599 10.843 30.603 1.00 77.38 106 ARG A CA 1
ATOM 835 C C . ARG A 1 106 ? -22.674 11.568 31.952 1.00 77.38 106 ARG A C 1
ATOM 837 O O . ARG A 1 106 ? -23.704 11.526 32.611 1.00 77.38 106 ARG A O 1
ATOM 844 N N . ARG A 1 107 ? -21.632 12.332 32.313 1.00 81.50 107 ARG A N 1
ATOM 845 C CA . ARG A 1 107 ? -21.618 13.128 33.559 1.00 81.50 107 ARG A CA 1
ATOM 846 C C . ARG A 1 107 ? -22.715 14.189 33.607 1.00 81.50 107 ARG A C 1
ATOM 848 O O . ARG A 1 107 ? -23.285 14.425 34.666 1.00 81.50 107 ARG A O 1
ATOM 855 N N . ILE A 1 108 ? -22.994 14.855 32.485 1.00 83.38 108 ILE A N 1
ATOM 856 C CA . ILE A 1 108 ? -24.042 15.883 32.429 1.00 83.38 108 ILE A CA 1
ATOM 857 C C . ILE A 1 108 ? -25.419 15.243 32.621 1.00 83.38 108 ILE A C 1
ATOM 859 O O . ILE A 1 108 ? -26.256 15.819 33.313 1.00 83.38 108 ILE A O 1
ATOM 863 N N . ARG A 1 109 ? -25.647 14.055 32.051 1.00 80.44 109 ARG A N 1
ATOM 864 C CA . ARG A 1 109 ? -26.909 13.326 32.202 1.00 80.44 109 ARG A CA 1
ATOM 865 C C . ARG A 1 109 ? -27.116 12.838 33.635 1.00 80.44 109 ARG A C 1
ATOM 867 O O . ARG A 1 109 ? -28.126 13.184 34.236 1.00 80.44 109 ARG A O 1
ATOM 874 N N . GLU A 1 110 ? -26.109 12.195 34.225 1.00 84.44 110 GLU A N 1
ATOM 875 C CA . GLU A 1 110 ? -26.130 11.765 35.633 1.00 84.44 110 GLU A CA 1
ATOM 876 C C . GLU A 1 110 ? -26.357 12.949 36.594 1.00 84.44 110 GLU A C 1
ATOM 878 O O . GLU A 1 110 ? -27.115 12.849 37.557 1.00 84.44 110 GLU A O 1
ATOM 883 N N . ALA A 1 111 ? -25.739 14.107 36.330 1.00 86.31 111 ALA A N 1
ATOM 884 C CA . ALA A 1 111 ? -25.943 15.309 37.138 1.00 86.31 111 ALA A CA 1
ATOM 885 C C . ALA A 1 111 ? -27.365 15.885 37.009 1.00 86.31 111 ALA A C 1
ATOM 887 O O . ALA A 1 111 ? -27.881 16.442 37.977 1.00 86.31 111 ALA A O 1
ATOM 888 N N . ARG A 1 112 ? -28.002 15.770 35.836 1.00 82.94 112 ARG A N 1
ATOM 889 C CA . ARG A 1 112 ? -29.400 16.186 35.628 1.00 82.94 112 ARG A CA 1
ATOM 890 C C . ARG A 1 112 ? -30.374 15.234 36.315 1.00 82.94 112 ARG A C 1
ATOM 892 O O . ARG A 1 112 ? -31.285 15.706 36.984 1.00 82.94 112 ARG A O 1
ATOM 899 N N . GLU A 1 113 ? -30.146 13.928 36.214 1.00 85.38 113 GLU A N 1
ATOM 900 C CA . GLU A 1 113 ? -30.967 12.900 36.865 1.00 85.38 113 GLU A CA 1
ATOM 901 C C . GLU A 1 113 ? -30.927 13.040 38.394 1.00 85.38 113 GLU A C 1
ATOM 903 O O . GLU A 1 113 ? -31.978 13.066 39.031 1.00 85.38 113 GLU A O 1
ATOM 908 N N . LYS A 1 114 ? -29.743 13.270 38.984 1.00 86.56 114 LYS A N 1
ATOM 909 C CA . LYS A 1 114 ? -29.607 13.530 40.430 1.00 86.56 114 LYS A CA 1
ATOM 910 C C . LYS A 1 114 ? -30.356 14.781 40.886 1.00 86.56 114 LYS A C 1
ATOM 912 O O . LYS A 1 114 ? -30.979 1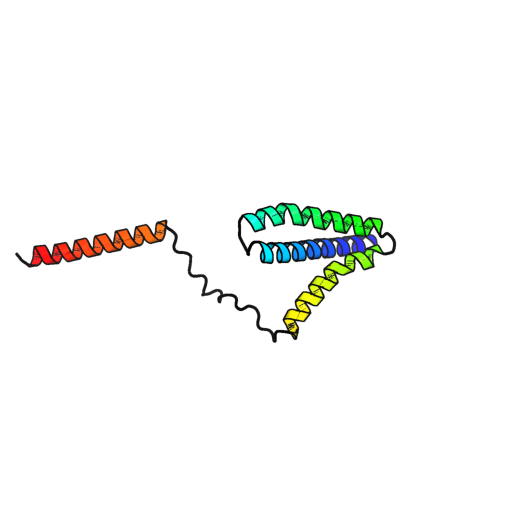4.760 41.941 1.00 86.56 114 LYS A O 1
ATOM 917 N N . ARG A 1 115 ? -30.328 15.864 40.097 1.00 84.12 115 ARG A N 1
ATOM 918 C CA . ARG A 1 115 ? -31.106 17.079 40.403 1.00 84.12 115 ARG A CA 1
ATOM 919 C C . ARG A 1 115 ? -32.605 16.803 40.355 1.00 84.12 115 ARG A C 1
ATOM 921 O O . ARG A 1 115 ? -33.322 17.260 41.233 1.00 84.12 115 ARG A O 1
ATOM 928 N N . HIS A 1 116 ? -33.068 16.039 39.368 1.00 82.12 116 HIS A N 1
ATOM 929 C CA . HIS A 1 116 ? -34.477 15.662 39.257 1.00 82.12 116 HIS A CA 1
ATOM 930 C C . HIS A 1 116 ? -34.935 14.813 40.448 1.00 82.12 116 HIS A C 1
ATOM 932 O O . HIS A 1 116 ? -35.940 15.137 41.066 1.00 82.12 116 HIS A O 1
ATOM 938 N N . GLN A 1 117 ? -34.157 13.798 40.834 1.00 82.00 117 GLN A N 1
ATOM 939 C CA . GLN A 1 117 ? -34.441 12.975 42.015 1.00 82.00 117 GLN A CA 1
ATOM 940 C C . GLN A 1 117 ? -34.461 13.803 43.303 1.00 82.00 117 GLN A C 1
ATOM 942 O O . GLN A 1 117 ? -35.325 13.613 44.149 1.00 82.00 117 GLN A O 1
ATOM 947 N N . GLN A 1 118 ? -33.543 14.762 43.436 1.00 81.12 1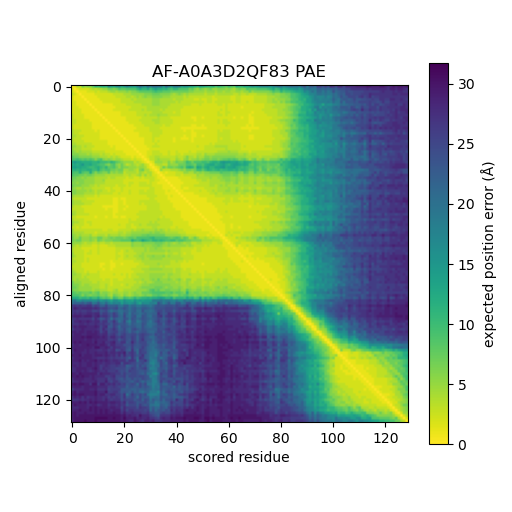18 GLN A N 1
ATOM 948 C CA . GLN A 1 118 ? -33.498 15.648 44.595 1.00 81.12 118 GLN A CA 1
ATOM 949 C C . GLN A 1 118 ? -34.701 16.599 44.651 1.00 81.12 118 GLN A C 1
ATOM 951 O O . GLN A 1 118 ? -35.193 16.895 45.737 1.00 81.12 118 GLN A O 1
ATOM 956 N N . HIS A 1 119 ? -35.195 17.060 43.499 1.00 79.25 119 HIS A N 1
ATOM 957 C CA . HIS A 1 119 ? -36.421 17.851 43.419 1.00 79.25 119 HIS A CA 1
ATOM 958 C C . HIS A 1 119 ? -37.669 17.035 43.764 1.00 79.25 119 HIS A C 1
ATOM 960 O O . HIS A 1 119 ? -38.524 17.546 44.481 1.00 79.25 119 HIS A O 1
ATOM 966 N N . GLU A 1 120 ? -37.769 15.792 43.297 1.00 78.94 120 GLU A N 1
ATOM 967 C CA . GLU A 1 120 ? -38.900 14.912 43.619 1.00 78.94 120 GLU A CA 1
ATOM 968 C C . GLU A 1 120 ? -38.895 14.526 45.106 1.00 78.94 120 GLU A C 1
ATOM 970 O O . GLU A 1 120 ? -39.888 14.749 45.790 1.00 78.94 120 GLU A O 1
ATOM 975 N N . TYR A 1 121 ? -37.746 14.128 45.660 1.00 76.62 121 TYR A N 1
ATOM 976 C CA . TYR A 1 121 ? -37.610 13.849 47.096 1.00 76.62 121 TYR A CA 1
ATOM 977 C C . TYR A 1 121 ? -37.944 15.069 47.970 1.00 76.62 121 TYR A C 1
ATOM 979 O O . TYR A 1 121 ? -38.550 14.951 49.035 1.00 76.62 121 TYR A O 1
ATOM 987 N N . ARG A 1 122 ? -37.573 16.274 47.518 1.00 73.38 122 ARG A N 1
ATOM 988 C CA . ARG A 1 122 ? -37.906 17.524 48.210 1.00 73.38 122 ARG A CA 1
ATOM 989 C C . ARG A 1 122 ? -39.408 17.822 48.180 1.00 73.38 122 ARG A C 1
ATOM 991 O O . ARG A 1 122 ? -39.947 18.247 49.192 1.00 73.38 122 ARG A O 1
ATOM 998 N N . LYS A 1 123 ? -40.092 17.572 47.060 1.00 74.75 123 LYS A N 1
ATOM 999 C CA . LYS A 1 123 ? -41.557 17.697 46.980 1.00 74.75 123 LYS A CA 1
ATOM 1000 C C . LYS A 1 123 ? -42.267 16.679 47.871 1.00 74.75 123 LYS A C 1
ATOM 1002 O O . LYS A 1 123 ? -43.240 17.034 48.522 1.00 74.75 123 LYS A O 1
ATOM 1007 N N . GLU A 1 124 ? -41.773 15.444 47.929 1.00 70.25 124 GLU A N 1
ATOM 1008 C CA . GLU A 1 124 ? -42.329 14.391 48.790 1.00 70.25 124 GLU A CA 1
ATOM 1009 C C . GLU A 1 124 ? -42.172 14.726 50.281 1.00 70.25 124 GLU A C 1
ATOM 1011 O O . GLU A 1 124 ? -43.096 14.526 51.064 1.00 70.25 124 GLU A O 1
ATOM 1016 N N . THR A 1 125 ? -41.032 15.302 50.674 1.00 64.44 125 THR A N 1
ATOM 1017 C CA . THR A 1 125 ? -40.763 15.700 52.068 1.00 64.44 125 THR A CA 1
ATOM 1018 C C . THR A 1 125 ? -41.431 17.016 52.479 1.00 64.44 125 THR A C 1
ATOM 1020 O O . THR A 1 125 ? -41.745 17.189 53.656 1.00 64.44 125 THR A O 1
ATOM 1023 N N . GLU A 1 126 ? -41.677 17.939 51.545 1.00 62.44 126 GLU A N 1
ATOM 1024 C CA . GLU A 1 126 ? -42.423 19.182 51.799 1.00 62.44 126 GLU A CA 1
ATOM 1025 C C . GLU A 1 126 ? -43.952 18.982 51.721 1.00 62.44 126 GLU A C 1
ATOM 1027 O O . GLU A 1 126 ? -44.678 19.714 52.381 1.00 62.44 126 GLU A O 1
ATOM 1032 N N . GLY A 1 127 ? -44.447 17.979 50.983 1.00 58.38 127 GLY A N 1
ATOM 1033 C CA . GLY A 1 127 ? -45.877 17.641 50.877 1.00 58.38 127 GLY A CA 1
ATOM 1034 C C . GLY A 1 127 ? -46.426 16.726 51.983 1.00 58.38 127 GLY A C 1
ATOM 1035 O O . GLY A 1 127 ? -47.625 16.463 52.007 1.00 58.38 127 GLY A O 1
ATOM 1036 N N . GLN A 1 128 ? -45.570 16.228 52.881 1.00 53.62 128 GLN A N 1
ATOM 1037 C CA . GLN A 1 128 ? -45.946 15.422 54.056 1.00 53.62 128 GLN A CA 1
ATOM 1038 C C . GLN A 1 128 ? -46.046 16.229 55.369 1.00 53.62 128 GLN A C 1
ATOM 1040 O O . GLN A 1 128 ? -46.271 15.635 56.425 1.00 53.62 128 GLN A O 1
ATOM 1045 N N . LYS A 1 129 ? -45.869 17.555 55.323 1.00 49.16 129 LYS A N 1
ATOM 1046 C CA . LYS A 1 129 ? -46.094 18.476 56.452 1.00 49.16 129 LYS A CA 1
ATOM 1047 C C . LYS A 1 129 ? -47.391 19.249 56.270 1.00 49.16 129 LYS A C 1
ATOM 1049 O O . LYS A 1 129 ? -48.028 19.517 57.309 1.00 49.16 129 LYS A O 1
#

Radius of gyration: 27.26 Å; Cα contacts (8 Å, |Δi|>4): 61; chains: 1; bounding box: 61×33×82 Å